Protein AF-A0A2V6M692-F1 (afdb_monomer_lite)

Foldseek 3Di:
DDQDEAEDEDEQQEPDDDPVNVVSVVVSVVVCVVRNGYYDYHYPPLDDDQVRHWDWDQDPPPRDIDTDGDDDPDPVCNVPSD

pLDDT: mean 82.93, std 15.68, range [36.47, 98.5]

Secondary structure (DSSP, 8-state):
-PP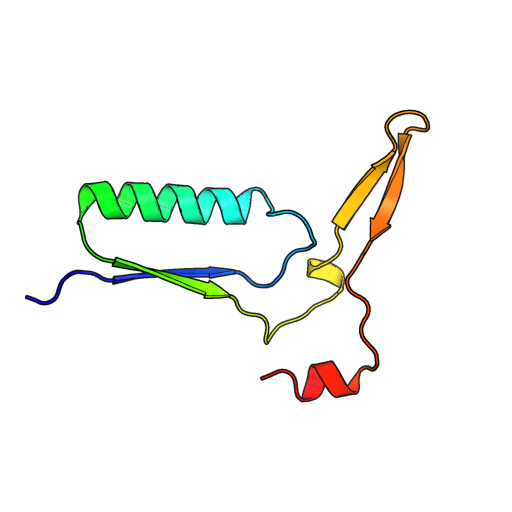PEEEEEE----SS--HHHHHHHHHHHHHHHHH--EEEEEE-TT---TTTSPEEEE-TTT--EEEE----S-SHHHHS--

Structure (mmCIF, N/CA/C/O backbone):
data_AF-A0A2V6M692-F1
#
_entry.id   AF-A0A2V6M692-F1
#
loop_
_atom_site.group_PDB
_atom_site.id
_atom_site.type_symbol
_atom_site.label_atom_id
_atom_site.label_alt_id
_atom_site.label_comp_id
_atom_site.label_asym_id
_atom_site.label_entity_id
_atom_site.label_seq_id
_atom_site.pdbx_PDB_ins_code
_atom_site.Cartn_x
_atom_site.Cartn_y
_atom_site.Cartn_z
_atom_site.occupancy
_atom_site.B_iso_or_equiv
_atom_site.auth_seq_id
_atom_site.auth_comp_id
_atom_site.auth_asym_id
_atom_site.auth_atom_id
_atom_site.pdbx_PDB_model_num
ATOM 1 N N . MET A 1 1 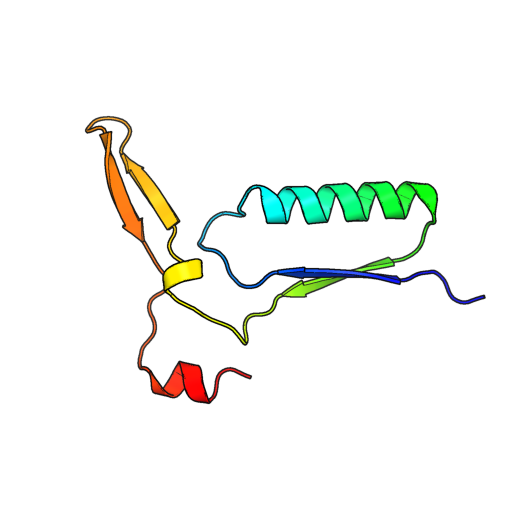? 15.983 -0.141 -26.062 1.00 67.81 1 MET A N 1
ATOM 2 C CA . MET A 1 1 ? 16.081 -0.206 -24.586 1.00 67.81 1 MET A CA 1
ATOM 3 C C . MET A 1 1 ? 14.753 -0.716 -24.060 1.00 67.81 1 MET A C 1
ATOM 5 O O . MET A 1 1 ? 13.743 -0.425 -24.690 1.00 67.81 1 MET A O 1
ATOM 9 N N . ALA A 1 2 ? 14.746 -1.511 -22.989 1.00 85.94 2 ALA A N 1
ATOM 10 C CA . ALA A 1 2 ? 13.492 -1.927 -22.359 1.00 85.94 2 ALA A CA 1
ATOM 11 C C . ALA A 1 2 ? 12.775 -0.702 -21.766 1.00 85.94 2 ALA A C 1
ATOM 13 O O . ALA A 1 2 ? 13.442 0.243 -21.337 1.00 85.94 2 ALA A O 1
ATOM 14 N N . ALA A 1 3 ? 11.440 -0.702 -21.774 1.00 91.50 3 ALA A N 1
ATOM 15 C CA . ALA A 1 3 ? 10.664 0.343 -21.115 1.00 91.50 3 ALA A CA 1
ATOM 16 C C . ALA A 1 3 ? 10.951 0.334 -19.596 1.00 91.50 3 ALA A C 1
ATOM 18 O O . ALA A 1 3 ? 11.156 -0.746 -19.034 1.00 91.50 3 ALA A O 1
ATOM 19 N N . PRO A 1 4 ? 11.002 1.500 -18.926 1.00 96.00 4 PRO A N 1
ATOM 20 C CA . PRO A 1 4 ? 11.272 1.557 -17.494 1.00 96.00 4 PRO A CA 1
ATOM 21 C C . PRO A 1 4 ? 10.135 0.918 -16.686 1.00 96.00 4 PRO A C 1
ATOM 23 O O . PRO A 1 4 ? 8.967 0.980 -17.073 1.00 96.00 4 PRO A O 1
ATOM 26 N N . ILE A 1 5 ? 10.484 0.326 -15.543 1.00 97.19 5 ILE A N 1
ATOM 27 C CA . ILE A 1 5 ? 9.528 -0.232 -14.582 1.00 97.19 5 ILE A CA 1
ATOM 28 C C . ILE A 1 5 ? 9.559 0.619 -13.312 1.00 97.19 5 ILE A C 1
ATOM 30 O O . ILE A 1 5 ? 10.609 0.792 -12.693 1.00 97.19 5 ILE A O 1
ATOM 34 N N . ILE A 1 6 ? 8.401 1.144 -12.923 1.00 98.12 6 ILE A N 1
ATOM 35 C CA . ILE A 1 6 ? 8.202 1.957 -11.725 1.00 98.12 6 ILE A CA 1
ATOM 36 C C . ILE A 1 6 ? 7.615 1.059 -10.637 1.00 98.12 6 ILE A C 1
ATOM 38 O O . ILE A 1 6 ? 6.424 0.743 -10.636 1.00 98.12 6 ILE A O 1
ATOM 42 N N . CYS A 1 7 ? 8.470 0.650 -9.706 1.00 97.25 7 CYS A N 1
ATOM 43 C CA . CYS A 1 7 ? 8.127 -0.257 -8.618 1.00 97.25 7 CYS A CA 1
ATOM 44 C C . CYS A 1 7 ? 7.808 0.508 -7.331 1.00 97.25 7 CYS A C 1
ATOM 46 O O . CYS A 1 7 ? 8.609 1.324 -6.876 1.00 97.25 7 CYS A O 1
ATOM 48 N N . PHE A 1 8 ? 6.691 0.185 -6.681 1.00 96.31 8 PHE A N 1
ATOM 49 C CA . PHE A 1 8 ? 6.462 0.574 -5.288 1.00 96.31 8 PHE A CA 1
ATOM 50 C C . PHE A 1 8 ? 5.634 -0.475 -4.555 1.00 96.31 8 PHE A C 1
ATOM 52 O O . PHE A 1 8 ? 4.844 -1.191 -5.162 1.00 96.31 8 PHE A O 1
ATOM 59 N N . GLY A 1 9 ? 5.799 -0.550 -3.237 1.00 91.31 9 GLY A N 1
ATOM 60 C CA . GLY A 1 9 ? 5.113 -1.537 -2.414 1.00 91.31 9 GLY A CA 1
ATOM 61 C C . GLY A 1 9 ? 4.434 -0.943 -1.193 1.00 91.31 9 GLY A C 1
ATOM 62 O O . GLY A 1 9 ? 4.769 0.161 -0.733 1.00 91.31 9 GLY A O 1
ATOM 63 N N . GLN A 1 10 ? 3.458 -1.678 -0.670 1.00 87.81 10 GLN A N 1
ATOM 64 C CA . GLN A 1 10 ? 2.798 -1.351 0.584 1.00 87.81 10 GLN A CA 1
ATOM 65 C C . GLN A 1 10 ? 2.278 -2.611 1.284 1.00 87.81 10 GLN A C 1
ATOM 67 O O . GLN A 1 10 ? 1.567 -3.406 0.671 1.00 87.81 10 GLN A O 1
ATOM 72 N N . GLN A 1 11 ? 2.588 -2.747 2.576 1.00 82.50 11 GLN A N 1
ATOM 73 C CA . GLN A 1 11 ? 1.924 -3.711 3.455 1.00 82.50 11 GLN A CA 1
ATOM 74 C C . GLN A 1 11 ? 0.444 -3.335 3.639 1.00 82.50 11 GLN A C 1
ATOM 76 O O . GLN A 1 11 ? 0.105 -2.139 3.624 1.00 82.50 11 GLN A O 1
ATOM 81 N N . PRO A 1 12 ? -0.437 -4.310 3.894 1.00 79.06 12 PRO A N 1
ATOM 82 C CA . PRO A 1 12 ? -1.786 -4.067 4.380 1.00 79.06 12 PRO A CA 1
ATOM 83 C C . PRO A 1 12 ? -1.751 -3.111 5.582 1.00 79.06 12 PRO A C 1
ATOM 85 O O . PRO A 1 12 ? -1.128 -3.386 6.597 1.00 79.06 12 PRO A O 1
ATOM 88 N N . CYS A 1 13 ? -2.415 -1.960 5.480 1.00 78.31 13 CYS A N 1
ATOM 89 C CA . CYS A 1 13 ? -2.377 -0.915 6.514 1.00 78.31 13 CYS A CA 1
ATOM 90 C C . CYS A 1 13 ? -3.783 -0.513 6.979 1.00 78.31 13 CYS A C 1
ATOM 92 O O . CYS A 1 13 ? -4.066 0.650 7.275 1.00 78.31 13 CYS A O 1
ATOM 94 N N . GLY A 1 14 ? -4.678 -1.499 7.030 1.00 77.12 14 GLY A N 1
ATOM 95 C CA . GLY A 1 14 ? -6.079 -1.346 7.403 1.00 77.12 14 GLY A CA 1
ATOM 96 C C . GLY A 1 14 ? -7.040 -1.444 6.229 1.00 77.12 14 GLY A C 1
ATOM 97 O O . GLY A 1 14 ? -6.642 -1.711 5.100 1.00 77.12 14 GLY A O 1
ATOM 98 N N . PHE A 1 15 ? -8.328 -1.262 6.515 1.00 78.00 15 PHE A N 1
ATOM 99 C CA . PHE A 1 15 ? -9.403 -1.391 5.531 1.00 78.00 15 PHE A CA 1
ATOM 100 C C . PHE A 1 15 ? -9.407 -0.252 4.514 1.00 78.00 15 PHE A C 1
ATOM 102 O O . PHE A 1 15 ? -9.824 -0.442 3.375 1.00 78.00 15 PHE A O 1
ATOM 109 N N . PHE A 1 16 ? -8.952 0.933 4.927 1.00 81.44 16 PHE A N 1
ATOM 110 C CA . PHE A 1 16 ? -8.914 2.115 4.078 1.00 81.44 16 PHE A CA 1
ATOM 111 C C . PHE A 1 16 ? -7.475 2.499 3.742 1.00 81.44 16 PHE A C 1
ATOM 113 O O . PHE A 1 16 ? -6.617 2.482 4.633 1.00 81.44 16 PHE A O 1
ATOM 120 N N . PRO A 1 17 ? -7.207 2.901 2.487 1.00 78.19 17 PRO A N 1
ATOM 121 C CA . PRO A 1 17 ? -5.883 3.334 2.080 1.00 78.19 17 PRO A CA 1
ATOM 122 C C . PRO A 1 17 ? -5.450 4.536 2.917 1.00 78.19 17 PRO A C 1
ATOM 124 O O . PRO A 1 17 ? -6.116 5.572 2.978 1.00 78.19 17 PRO A O 1
ATOM 127 N N . LYS A 1 18 ? -4.303 4.399 3.580 1.00 84.88 18 LYS A N 1
ATOM 128 C CA . LYS A 1 18 ? -3.686 5.498 4.318 1.00 84.88 18 LYS A CA 1
ATOM 129 C C . LYS A 1 18 ? -3.158 6.544 3.333 1.00 84.88 18 LYS A C 1
ATOM 131 O O . LYS A 1 18 ? -2.822 6.242 2.188 1.00 84.88 18 LYS A O 1
ATOM 136 N N . ARG A 1 19 ? -3.009 7.784 3.807 1.00 89.44 19 ARG A N 1
ATOM 137 C CA . ARG A 1 19 ? -2.542 8.924 2.992 1.00 89.44 19 ARG A CA 1
ATOM 138 C C . ARG A 1 19 ? -1.209 8.654 2.284 1.00 89.44 19 ARG A C 1
ATOM 140 O O . ARG A 1 19 ? -1.025 9.113 1.164 1.00 89.44 19 ARG A O 1
ATOM 147 N N . PHE A 1 20 ? -0.310 7.888 2.901 1.00 89.56 20 PHE A N 1
ATOM 148 C CA . PHE A 1 20 ? 0.972 7.527 2.292 1.00 89.56 20 PHE A CA 1
ATOM 149 C C . PHE A 1 20 ? 0.830 6.559 1.108 1.00 89.56 20 PHE A C 1
ATOM 151 O O . PHE A 1 20 ? 1.591 6.674 0.155 1.00 89.56 20 PHE A O 1
ATOM 158 N N . LEU A 1 21 ? -0.144 5.637 1.121 1.00 90.69 21 LEU A N 1
ATOM 159 C CA . LEU A 1 21 ? -0.383 4.727 -0.005 1.00 90.69 21 LEU A CA 1
ATOM 160 C C . LEU A 1 21 ? -0.889 5.526 -1.204 1.00 90.69 21 LEU A C 1
ATOM 162 O O . LEU A 1 21 ? -0.387 5.372 -2.313 1.00 90.69 21 LEU A O 1
ATOM 166 N N . TYR A 1 22 ? -1.824 6.445 -0.957 1.00 92.38 22 TYR A N 1
ATOM 167 C CA . TYR A 1 22 ? -2.280 7.377 -1.981 1.00 92.38 22 TYR A CA 1
ATOM 168 C C . TYR A 1 22 ? -1.123 8.215 -2.543 1.00 92.38 22 TYR A C 1
ATOM 170 O O . TYR A 1 22 ? -0.976 8.308 -3.757 1.00 92.38 22 TYR A O 1
ATOM 178 N N . ALA A 1 23 ? -0.262 8.760 -1.677 1.00 96.06 23 ALA A N 1
ATOM 179 C CA . ALA A 1 23 ? 0.906 9.525 -2.110 1.00 96.06 23 ALA A CA 1
ATOM 180 C C . ALA A 1 23 ? 1.839 8.698 -3.012 1.00 96.06 23 ALA A C 1
ATOM 182 O O . ALA A 1 23 ? 2.211 9.176 -4.076 1.00 96.06 23 ALA A O 1
ATOM 183 N N . LYS A 1 24 ? 2.137 7.439 -2.655 1.00 95.94 24 LYS A N 1
ATOM 184 C CA . LYS A 1 24 ? 2.935 6.528 -3.496 1.00 95.94 24 LYS A CA 1
ATOM 185 C C . LYS A 1 24 ? 2.317 6.330 -4.883 1.00 95.94 24 LYS A C 1
ATOM 187 O O . LYS A 1 24 ? 3.030 6.408 -5.878 1.00 95.94 24 LYS A O 1
ATOM 192 N N . ILE A 1 25 ? 0.998 6.126 -4.954 1.00 96.00 25 ILE A N 1
ATOM 193 C CA . ILE A 1 25 ? 0.276 5.973 -6.227 1.00 96.00 25 ILE A CA 1
ATOM 194 C C . ILE A 1 25 ? 0.383 7.250 -7.066 1.00 96.00 25 ILE A C 1
ATOM 196 O O . ILE A 1 25 ? 0.693 7.176 -8.254 1.00 96.00 25 ILE A O 1
ATOM 200 N N . VAL A 1 26 ? 0.145 8.417 -6.460 1.00 98.00 26 VAL A N 1
ATOM 201 C CA . VAL A 1 26 ? 0.238 9.712 -7.152 1.00 98.00 26 VAL A CA 1
ATOM 202 C C . VAL A 1 26 ? 1.653 9.938 -7.680 1.00 98.00 26 VAL A C 1
ATOM 204 O O . VAL A 1 26 ? 1.809 10.244 -8.858 1.00 98.00 26 VAL A O 1
ATOM 207 N N . THR A 1 27 ? 2.677 9.715 -6.857 1.00 98.19 27 THR A N 1
ATOM 208 C CA . THR A 1 27 ? 4.080 9.864 -7.259 1.00 98.19 27 THR A CA 1
ATOM 209 C C . THR A 1 27 ? 4.461 8.894 -8.374 1.00 98.19 27 THR A C 1
ATOM 211 O O . THR A 1 27 ? 5.090 9.307 -9.342 1.00 98.19 27 THR A O 1
ATOM 214 N N . ALA A 1 28 ? 4.039 7.627 -8.305 1.00 98.12 28 ALA A N 1
ATOM 215 C CA . ALA A 1 28 ? 4.304 6.657 -9.367 1.00 98.12 28 ALA A CA 1
ATOM 216 C C . ALA A 1 28 ? 3.660 7.074 -10.700 1.00 98.12 28 ALA A C 1
ATOM 218 O O . ALA A 1 28 ? 4.264 6.915 -11.757 1.00 98.12 28 ALA A O 1
ATOM 219 N N . ARG A 1 29 ? 2.451 7.649 -10.657 1.00 98.31 29 ARG A N 1
ATOM 220 C CA . ARG A 1 29 ? 1.758 8.171 -11.845 1.00 98.31 29 ARG A CA 1
ATOM 221 C C . ARG A 1 29 ? 2.423 9.420 -12.413 1.00 98.31 29 ARG A C 1
ATOM 223 O O . ARG A 1 29 ? 2.536 9.518 -13.628 1.00 98.31 29 ARG A O 1
ATOM 230 N N . GLN A 1 30 ? 2.868 10.340 -11.561 1.00 98.50 30 GLN A N 1
ATOM 231 C CA . GLN A 1 30 ? 3.634 11.518 -11.984 1.00 98.50 30 GLN A CA 1
ATOM 232 C C . GLN A 1 30 ? 4.937 11.094 -12.663 1.00 98.50 30 GLN A C 1
ATOM 234 O O . GLN A 1 30 ? 5.195 11.489 -13.794 1.00 98.50 30 GLN A O 1
ATOM 239 N N . LEU A 1 31 ? 5.688 10.184 -12.038 1.00 98.12 31 LEU A N 1
ATOM 240 C CA . LEU A 1 31 ? 6.913 9.644 -12.617 1.00 98.12 31 LEU A CA 1
ATOM 241 C C . LEU A 1 31 ? 6.645 8.945 -13.960 1.00 98.12 31 LEU A C 1
ATOM 243 O O . LEU A 1 31 ? 7.360 9.180 -14.926 1.00 98.12 31 LEU A O 1
ATOM 247 N N . GLN A 1 32 ? 5.571 8.156 -14.070 1.00 98.06 32 GLN A N 1
ATOM 248 C CA . GLN A 1 32 ? 5.176 7.521 -15.334 1.00 98.06 32 GLN A CA 1
ATOM 249 C C . GLN A 1 32 ? 4.890 8.544 -16.445 1.00 98.06 32 GLN A C 1
ATOM 251 O O . GLN A 1 32 ? 5.190 8.273 -17.605 1.00 98.06 32 GLN A O 1
ATOM 256 N N . GLN A 1 33 ? 4.321 9.708 -16.121 1.00 98.19 33 GLN A N 1
ATOM 257 C CA . GLN A 1 33 ? 4.103 10.779 -17.101 1.00 98.19 33 GLN A CA 1
ATOM 258 C C . GLN A 1 33 ? 5.420 11.406 -17.577 1.00 98.19 33 GLN A C 1
ATOM 260 O O . GLN A 1 33 ? 5.502 11.825 -18.729 1.00 98.19 33 GLN A O 1
ATOM 265 N N . GLU A 1 34 ? 6.439 11.453 -16.718 1.00 97.81 34 GLU A N 1
ATOM 266 C CA . GLU A 1 34 ? 7.747 12.039 -17.029 1.00 97.81 34 GLU A CA 1
ATOM 267 C C . GLU A 1 34 ? 8.651 11.096 -17.833 1.00 97.81 34 GLU A C 1
ATOM 269 O O . GLU A 1 34 ? 9.286 11.527 -18.795 1.00 97.81 34 GLU A O 1
ATOM 274 N N . ILE A 1 35 ? 8.719 9.814 -17.452 1.00 96.94 35 ILE A N 1
ATOM 275 C CA . ILE A 1 35 ? 9.693 8.856 -18.012 1.00 96.94 35 ILE A CA 1
ATOM 276 C C . ILE A 1 35 ? 9.062 7.711 -18.820 1.00 96.94 35 ILE A C 1
ATOM 278 O O . ILE A 1 35 ? 9.782 6.888 -19.387 1.00 96.94 35 ILE A O 1
ATOM 282 N N . GLY A 1 36 ? 7.729 7.645 -18.898 1.00 96.06 36 GLY A N 1
ATOM 283 C CA . GLY A 1 36 ? 7.005 6.529 -19.508 1.00 96.06 36 GLY A CA 1
ATOM 284 C C . GLY A 1 36 ? 7.108 5.233 -18.693 1.00 96.06 36 GLY A C 1
ATOM 285 O O . GLY A 1 36 ? 7.458 5.238 -17.515 1.00 96.06 36 GLY A O 1
ATOM 286 N N . GLY A 1 37 ? 6.800 4.101 -19.331 1.00 96.19 37 GLY A N 1
ATOM 287 C CA . GLY A 1 37 ? 6.962 2.772 -18.733 1.00 96.19 37 GLY A CA 1
ATOM 288 C C . GLY A 1 37 ? 5.754 2.238 -17.962 1.00 96.19 37 GLY A C 1
ATOM 289 O O . GLY A 1 37 ? 4.643 2.773 -18.036 1.00 96.19 37 GLY A O 1
ATOM 290 N N . GLU A 1 38 ? 5.974 1.143 -17.238 1.00 97.88 38 GLU A N 1
ATOM 291 C CA . GLU A 1 38 ? 4.931 0.392 -16.532 1.00 97.88 38 GLU A CA 1
ATOM 292 C C . GLU A 1 38 ? 5.046 0.555 -15.019 1.00 97.88 38 GLU A C 1
ATOM 294 O O . GLU A 1 38 ? 6.138 0.559 -14.456 1.00 97.88 38 GLU A O 1
ATOM 299 N N . ILE A 1 39 ? 3.901 0.669 -14.348 1.00 98.12 39 ILE A N 1
ATOM 300 C CA . ILE A 1 39 ? 3.840 0.722 -12.889 1.00 98.12 39 ILE A CA 1
ATOM 301 C C . ILE A 1 39 ? 3.551 -0.679 -12.359 1.00 98.12 39 ILE A C 1
ATOM 303 O O . ILE A 1 39 ? 2.533 -1.274 -12.714 1.00 98.12 39 ILE A O 1
ATOM 307 N N . VAL A 1 40 ? 4.395 -1.151 -11.445 1.00 97.75 40 VAL A N 1
ATOM 308 C CA . VAL A 1 40 ? 4.213 -2.412 -10.723 1.00 97.75 40 VAL A CA 1
ATOM 309 C C . VAL A 1 40 ? 4.029 -2.110 -9.239 1.00 97.75 40 VAL A C 1
ATOM 311 O O . VAL A 1 40 ? 4.907 -1.547 -8.580 1.00 97.75 40 VAL A O 1
ATOM 314 N N . PHE A 1 41 ? 2.859 -2.479 -8.719 1.00 95.19 41 PHE A N 1
ATOM 315 C CA . PHE A 1 41 ? 2.522 -2.350 -7.307 1.00 95.19 41 PHE A CA 1
ATOM 316 C C . PHE A 1 41 ? 2.694 -3.691 -6.588 1.00 95.19 41 PHE A C 1
ATOM 318 O O . PHE A 1 41 ? 2.046 -4.673 -6.944 1.00 95.19 41 PHE A O 1
ATOM 325 N N . PHE A 1 42 ? 3.527 -3.705 -5.548 1.00 92.31 42 PHE A N 1
ATOM 326 C CA . PHE A 1 42 ? 3.743 -4.858 -4.678 1.00 92.31 42 PHE A CA 1
ATOM 327 C C . PHE A 1 42 ? 2.861 -4.746 -3.433 1.00 92.31 42 PHE A C 1
ATOM 329 O O . PHE A 1 42 ? 3.082 -3.907 -2.554 1.00 92.31 42 PHE A O 1
ATOM 336 N N . PHE A 1 43 ? 1.847 -5.600 -3.354 1.00 85.56 43 PHE A N 1
ATOM 337 C CA . PHE A 1 43 ? 1.060 -5.756 -2.140 1.00 85.56 43 PHE A CA 1
ATOM 338 C C . PHE A 1 43 ? 1.767 -6.760 -1.223 1.00 85.56 43 PHE A C 1
ATOM 340 O O . PHE A 1 43 ? 1.822 -7.939 -1.545 1.00 85.56 43 PHE A O 1
ATOM 347 N N . HIS A 1 44 ? 2.360 -6.278 -0.128 1.00 81.81 44 HIS A N 1
ATOM 348 C CA . HIS A 1 44 ? 3.155 -7.101 0.795 1.00 81.81 44 HIS A CA 1
ATOM 349 C C . HIS A 1 44 ? 2.265 -7.727 1.876 1.00 81.81 44 HIS A C 1
ATOM 351 O O . HIS A 1 44 ? 2.314 -7.317 3.033 1.00 81.81 44 HIS A O 1
ATOM 357 N N . ASP A 1 45 ? 1.405 -8.667 1.489 1.00 73.62 45 ASP A N 1
ATOM 358 C CA . ASP A 1 45 ? 0.494 -9.393 2.388 1.00 73.62 45 ASP A CA 1
ATOM 359 C C . ASP A 1 45 ? 1.186 -10.440 3.273 1.00 73.62 45 ASP A C 1
ATOM 361 O O . ASP A 1 45 ? 0.610 -10.893 4.260 1.00 73.62 45 ASP A O 1
ATOM 365 N N . SER A 1 46 ? 2.446 -10.746 2.977 1.00 69.62 46 SER A N 1
ATOM 366 C CA . SER A 1 46 ? 3.350 -11.522 3.825 1.00 69.62 46 SER A CA 1
ATOM 367 C C . SER A 1 46 ? 3.485 -10.963 5.239 1.00 69.62 46 SER A C 1
ATOM 369 O O . SER A 1 46 ? 3.526 -11.687 6.234 1.00 69.62 46 SER A O 1
ATOM 371 N N . ASP A 1 47 ? 3.550 -9.637 5.337 1.00 63.09 47 ASP A N 1
ATOM 372 C CA . ASP A 1 47 ? 3.891 -8.927 6.556 1.00 63.09 47 ASP A CA 1
ATOM 373 C C . ASP A 1 47 ? 2.636 -8.279 7.146 1.00 63.09 47 ASP A C 1
ATOM 375 O O . ASP A 1 47 ? 2.249 -7.146 6.845 1.00 63.09 47 ASP A O 1
ATOM 379 N N . HIS A 1 48 ? 1.946 -9.073 7.962 1.00 63.75 48 HIS A N 1
ATOM 380 C CA . HIS A 1 48 ? 0.733 -8.679 8.663 1.00 63.75 48 HIS A CA 1
ATOM 381 C C . HIS A 1 48 ? 1.030 -8.371 10.135 1.00 63.75 48 HIS A C 1
ATOM 383 O O . HIS A 1 48 ? 0.752 -9.174 11.035 1.00 63.75 48 HIS A O 1
ATOM 389 N N . ASP A 1 49 ? 1.532 -7.169 10.425 1.00 71.88 49 ASP A N 1
ATOM 390 C CA . ASP A 1 49 ? 1.495 -6.649 11.790 1.00 71.88 49 ASP A CA 1
ATOM 391 C C . ASP A 1 49 ? 0.092 -6.082 12.101 1.00 71.88 49 ASP A C 1
ATOM 393 O O . ASP A 1 49 ? -0.298 -5.041 11.566 1.00 71.88 49 ASP A O 1
ATOM 397 N N . PRO A 1 50 ? -0.695 -6.703 13.006 1.00 67.00 50 PRO A N 1
ATOM 398 C CA . PRO A 1 50 ? -2.005 -6.204 13.386 1.00 67.00 50 PRO A CA 1
ATOM 399 C C . PRO A 1 50 ? -1.951 -4.800 13.989 1.00 67.00 50 PRO A C 1
ATOM 401 O O . PRO A 1 50 ? -2.962 -4.109 13.983 1.00 67.00 50 PRO A O 1
ATOM 404 N N . ARG A 1 51 ? -0.802 -4.347 14.501 1.00 69.88 51 ARG A N 1
ATOM 405 C CA . ARG A 1 51 ? -0.620 -2.963 14.960 1.00 69.88 51 ARG A CA 1
ATOM 406 C C . ARG A 1 51 ? -0.661 -1.975 13.792 1.00 69.88 51 ARG A C 1
ATOM 408 O O . ARG A 1 51 ? -1.161 -0.865 13.960 1.00 69.88 51 ARG A O 1
ATOM 415 N N . GLU A 1 52 ? -0.203 -2.399 12.619 1.00 70.94 52 GLU A N 1
ATOM 416 C CA . GLU A 1 52 ? -0.132 -1.607 11.389 1.00 70.94 52 GLU A CA 1
ATOM 417 C C . GLU A 1 52 ? -1.425 -1.702 10.564 1.00 70.94 52 GLU A C 1
ATOM 419 O O . GLU A 1 52 ? -1.811 -0.741 9.893 1.00 70.94 52 GLU A O 1
ATOM 424 N N . THR A 1 53 ? -2.165 -2.812 10.683 1.00 74.81 53 THR A N 1
ATOM 425 C CA . THR A 1 53 ? -3.447 -3.021 9.990 1.00 74.81 53 THR A CA 1
ATOM 426 C C . THR A 1 53 ? -4.672 -2.477 10.742 1.00 74.81 53 THR A C 1
ATOM 428 O O . THR A 1 53 ? -5.792 -2.564 10.235 1.00 74.81 53 THR A O 1
ATOM 431 N N . ILE A 1 54 ? -4.530 -1.895 11.942 1.00 83.56 54 ILE A N 1
ATOM 432 C CA . ILE A 1 54 ? -5.677 -1.298 12.651 1.00 83.56 54 ILE A CA 1
ATOM 433 C C . ILE A 1 54 ? -6.211 -0.078 11.891 1.00 83.56 54 ILE A C 1
ATOM 435 O O . ILE A 1 54 ? -5.511 0.897 11.589 1.00 83.56 54 ILE A O 1
ATOM 439 N N . THR A 1 55 ? -7.521 -0.093 11.662 1.00 85.31 55 THR A N 1
ATOM 440 C CA . THR A 1 55 ? -8.274 1.073 11.200 1.00 85.31 55 THR A CA 1
ATOM 441 C C . THR A 1 55 ? -9.056 1.655 12.366 1.00 85.31 55 THR A C 1
ATOM 443 O O . THR A 1 55 ? -9.794 0.943 13.045 1.00 85.31 55 THR A O 1
ATOM 446 N N . ILE A 1 56 ? -8.883 2.953 12.607 1.00 87.31 56 ILE A N 1
ATOM 447 C CA . ILE A 1 56 ? -9.647 3.693 13.613 1.00 87.31 56 ILE A CA 1
ATOM 448 C C . ILE A 1 56 ? -10.820 4.353 12.894 1.00 87.31 56 ILE A C 1
ATOM 450 O O . ILE A 1 56 ? -10.618 5.154 11.982 1.00 87.31 56 ILE A O 1
ATOM 454 N N . LEU A 1 57 ? -12.038 3.994 13.288 1.00 89.12 57 LEU A N 1
ATOM 455 C CA . LEU A 1 57 ? -13.275 4.593 12.801 1.00 89.12 57 LEU A CA 1
ATOM 456 C C . LEU A 1 57 ? -13.845 5.487 13.890 1.00 89.12 57 LEU A C 1
ATOM 458 O O . LEU A 1 57 ? -13.996 5.051 15.027 1.00 89.12 57 LEU A O 1
ATOM 462 N N . ARG A 1 58 ? -14.184 6.726 13.545 1.00 92.62 58 ARG A N 1
ATOM 463 C CA . ARG A 1 58 ? -14.825 7.655 14.472 1.00 92.62 58 ARG A CA 1
ATOM 464 C C . ARG A 1 58 ? -16.318 7.712 14.189 1.00 92.62 58 ARG A C 1
ATOM 466 O O . ARG A 1 58 ? -16.731 8.112 13.102 1.00 92.62 58 ARG A O 1
ATOM 473 N N . GLU A 1 59 ? -17.122 7.321 15.168 1.00 93.75 59 GLU A N 1
ATOM 474 C CA . GLU A 1 59 ? -18.572 7.450 15.112 1.00 93.75 59 GLU A CA 1
ATOM 475 C C . GLU A 1 59 ? -18.947 8.937 15.131 1.00 93.75 59 GLU A C 1
ATOM 477 O O . GLU A 1 59 ? -18.577 9.680 16.040 1.00 93.75 59 GLU A O 1
ATOM 482 N N . ARG A 1 60 ? -19.684 9.393 14.112 1.00 92.88 60 ARG A N 1
ATOM 483 C CA . ARG A 1 60 ? -19.957 10.823 13.908 1.00 92.88 60 ARG A CA 1
ATOM 484 C C . ARG A 1 60 ? -20.833 11.438 15.005 1.00 92.88 60 ARG A C 1
ATOM 486 O O . ARG A 1 60 ? -20.626 12.595 15.346 1.00 92.88 60 ARG A O 1
ATOM 493 N N . HIS A 1 61 ? -21.805 10.687 15.524 1.00 93.56 61 HIS A N 1
ATOM 494 C CA . HIS A 1 61 ? -22.792 11.199 16.482 1.00 93.56 61 HIS A CA 1
ATOM 495 C C . HIS A 1 61 ? -22.281 11.209 17.924 1.00 93.56 61 HIS A C 1
ATOM 497 O O . HIS A 1 61 ? -22.486 12.187 18.633 1.00 93.56 61 HIS A O 1
ATOM 503 N N . SER A 1 62 ? -21.602 10.144 18.351 1.00 94.50 62 SER A N 1
ATOM 504 C CA . SER A 1 62 ? -21.077 10.018 19.717 1.00 94.50 62 SER A CA 1
ATOM 505 C C . SER A 1 62 ? -19.640 10.532 19.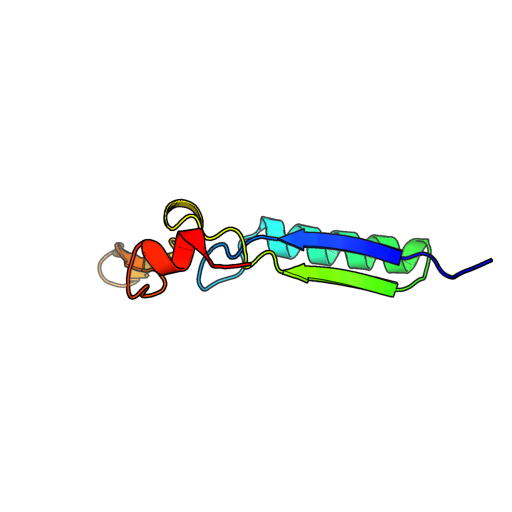858 1.00 94.50 62 SER A C 1
ATOM 507 O O . SER A 1 62 ? -19.163 10.756 20.967 1.00 94.50 62 SER A O 1
ATOM 509 N N . GLY A 1 63 ? -18.916 10.667 18.742 1.00 93.25 63 GLY A N 1
ATOM 510 C CA . GLY A 1 63 ? -17.481 10.935 18.732 1.00 93.25 63 GLY A CA 1
ATOM 511 C C . GLY A 1 63 ? -16.616 9.738 19.138 1.00 93.25 63 GLY A C 1
ATOM 512 O O . GLY A 1 63 ? -15.395 9.888 19.160 1.00 93.25 63 GLY A O 1
ATOM 513 N N . ARG A 1 64 ? -17.208 8.574 19.440 1.00 94.31 64 ARG A N 1
ATOM 514 C CA . ARG A 1 64 ? -16.488 7.388 19.913 1.00 94.31 64 ARG A CA 1
ATOM 515 C C . ARG A 1 64 ? -15.604 6.796 18.822 1.00 94.31 64 ARG A C 1
ATOM 517 O O . ARG A 1 64 ? -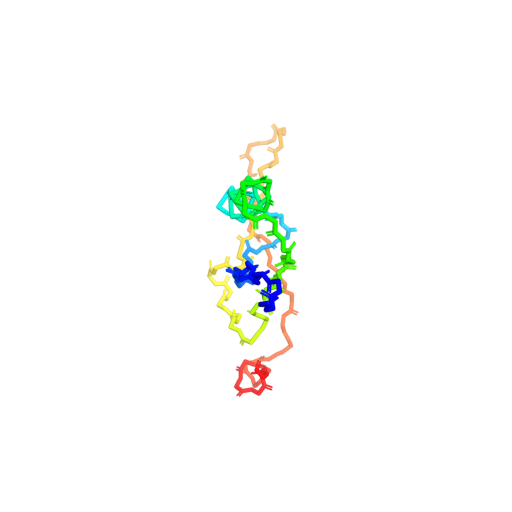16.004 6.688 17.665 1.00 94.31 64 ARG A O 1
ATOM 524 N N . GLU A 1 65 ? -14.413 6.361 19.211 1.00 94.69 65 GLU A N 1
ATOM 525 C CA . GLU A 1 65 ? -13.496 5.657 18.322 1.00 94.69 65 GLU A CA 1
ATOM 526 C C . GLU A 1 65 ? -13.656 4.139 18.421 1.00 94.69 65 GLU A C 1
ATOM 528 O O . GLU A 1 65 ? -13.790 3.560 19.499 1.00 94.69 65 GLU A O 1
ATOM 533 N N . HIS A 1 66 ? -13.596 3.491 17.265 1.00 89.62 66 HIS A N 1
ATOM 534 C CA . HIS A 1 66 ? -13.665 2.054 17.088 1.00 89.62 66 HIS A CA 1
ATOM 535 C C . HIS A 1 66 ? -12.393 1.577 16.405 1.00 89.62 66 HIS A C 1
ATOM 537 O O . HIS A 1 66 ? -12.064 2.022 15.306 1.00 89.62 66 HIS A O 1
ATOM 543 N N . ARG A 1 67 ? -11.679 0.650 17.042 1.00 87.19 67 ARG A N 1
ATOM 544 C CA . ARG A 1 67 ? -10.502 0.002 16.457 1.00 87.19 67 ARG A CA 1
ATOM 545 C C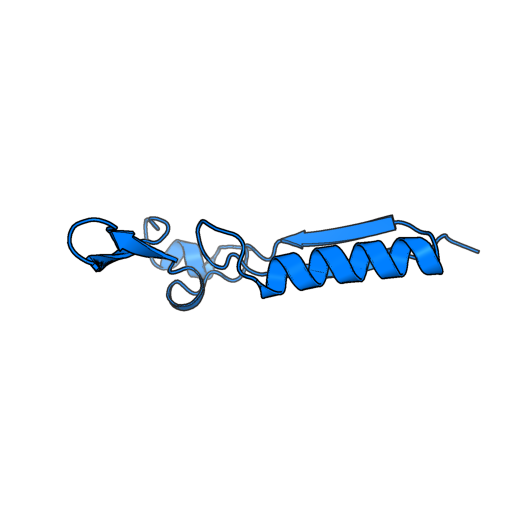 . ARG A 1 67 ? -10.966 -1.282 15.792 1.00 87.19 67 ARG A C 1
ATOM 547 O O . ARG A 1 67 ? -11.394 -2.205 16.477 1.00 87.19 67 ARG A O 1
ATOM 554 N N . VAL A 1 68 ? -10.907 -1.322 14.470 1.00 85.44 68 VAL A N 1
ATOM 555 C CA . VAL A 1 68 ? -11.285 -2.494 13.680 1.00 85.44 68 VAL A CA 1
ATOM 556 C C . VAL A 1 68 ? -10.052 -3.059 12.986 1.00 85.44 68 VAL A C 1
ATOM 558 O O . VAL A 1 68 ? -9.158 -2.317 12.572 1.00 85.44 68 VAL A O 1
ATOM 561 N N . ASN A 1 69 ? -9.994 -4.382 12.882 1.00 80.31 69 ASN A N 1
ATOM 562 C CA . ASN A 1 69 ? -8.903 -5.094 12.232 1.00 80.31 69 ASN A CA 1
ATOM 563 C C . ASN A 1 69 ? -9.435 -6.345 11.523 1.00 80.31 69 ASN A C 1
ATOM 565 O O . ASN A 1 69 ? -10.555 -6.784 11.792 1.00 80.31 69 ASN A O 1
ATOM 569 N N . PHE A 1 70 ? -8.635 -6.915 10.628 1.00 74.44 70 PHE A N 1
ATOM 570 C CA . PHE A 1 70 ? -8.918 -8.202 10.011 1.00 74.44 70 PHE A CA 1
ATOM 571 C C . PHE A 1 70 ? -8.949 -9.307 11.073 1.00 74.44 70 PHE A C 1
ATOM 573 O O . PHE A 1 70 ? -8.179 -9.298 12.037 1.00 74.44 70 PHE A O 1
ATOM 580 N N . ARG A 1 71 ? -9.869 -10.261 10.907 1.00 71.38 71 ARG A N 1
ATOM 581 C CA . ARG A 1 71 ? -9.956 -11.436 11.774 1.00 71.38 71 ARG A CA 1
ATOM 582 C C . ARG A 1 71 ? -8.930 -12.464 11.305 1.00 71.38 71 ARG A C 1
ATOM 584 O O . ARG A 1 71 ? -9.033 -12.946 10.184 1.00 71.38 71 ARG A O 1
ATOM 591 N N . PHE A 1 72 ? -8.005 -12.834 12.183 1.00 66.44 72 PHE A N 1
ATOM 592 C CA . PHE A 1 72 ? -7.063 -13.932 11.960 1.00 66.44 72 PHE A CA 1
ATOM 593 C C . PHE A 1 72 ? -7.450 -15.122 12.838 1.00 66.44 72 PHE A C 1
ATOM 595 O O . PHE A 1 72 ? -7.920 -14.929 13.962 1.00 66.44 72 PHE A O 1
ATOM 602 N N . LEU A 1 73 ? -7.309 -16.346 12.321 1.00 61.25 73 LEU A N 1
ATOM 603 C CA . LEU A 1 73 ? -7.764 -17.548 13.026 1.00 61.25 73 LEU A CA 1
ATOM 604 C C . LEU A 1 73 ? -6.748 -18.034 14.067 1.00 61.25 73 LEU A C 1
ATOM 606 O O . LEU A 1 73 ? -7.165 -18.565 15.092 1.00 61.25 73 LEU A O 1
ATOM 610 N N . ASN A 1 74 ? -5.443 -17.842 13.851 1.00 56.62 74 ASN A N 1
ATOM 611 C CA . ASN A 1 74 ? -4.400 -18.164 14.831 1.00 56.62 74 ASN A CA 1
ATOM 612 C C . ASN A 1 74 ? -3.061 -17.470 14.507 1.00 56.62 74 ASN A C 1
ATOM 614 O O . ASN A 1 74 ? -2.870 -16.915 13.428 1.00 56.62 74 ASN A O 1
ATOM 618 N N . SER A 1 75 ? -2.124 -17.511 15.458 1.00 56.09 75 SER A N 1
ATOM 619 C CA . SER A 1 75 ? -0.742 -17.034 15.299 1.00 56.09 75 SER A CA 1
ATOM 620 C C . SER A 1 75 ? 0.089 -17.876 14.325 1.00 56.09 75 SER A C 1
ATOM 622 O O . SER A 1 75 ? 1.058 -17.362 13.782 1.00 56.09 75 SER A O 1
ATOM 624 N N . ILE A 1 76 ? -0.307 -19.125 14.059 1.00 56.59 76 ILE A N 1
ATOM 625 C CA . ILE A 1 76 ? 0.354 -20.023 13.096 1.00 56.59 76 ILE A CA 1
ATOM 626 C C . ILE A 1 76 ? 0.211 -19.483 11.663 1.00 56.59 76 ILE A C 1
ATOM 628 O O . ILE A 1 76 ? 1.155 -19.538 10.885 1.00 56.59 76 ILE A O 1
ATOM 632 N N . GLN A 1 77 ? -0.922 -18.861 11.322 1.00 52.84 77 GLN A N 1
ATOM 633 C CA . GLN A 1 77 ? -1.096 -18.184 10.032 1.00 52.84 77 GLN A CA 1
ATOM 634 C C . GLN A 1 77 ? -0.094 -17.041 9.798 1.00 52.84 77 GLN A C 1
ATOM 636 O O . GLN A 1 77 ? 0.166 -16.733 8.647 1.00 52.84 77 GLN A O 1
ATOM 641 N N . LYS A 1 78 ? 0.498 -16.436 10.840 1.00 52.59 78 LYS A N 1
ATOM 64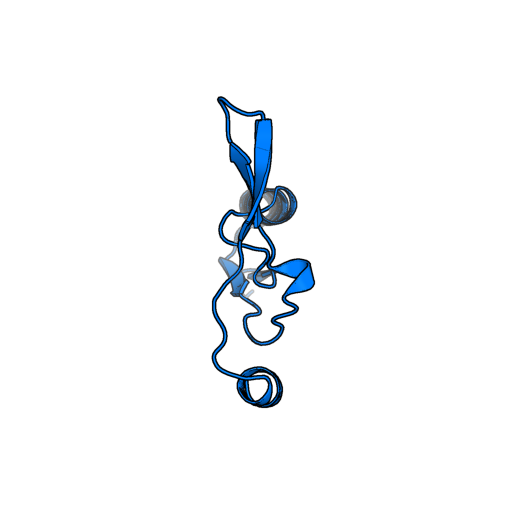2 C CA . LYS A 1 78 ? 1.579 -15.445 10.671 1.00 52.59 78 LYS A CA 1
ATOM 643 C C . LYS A 1 78 ? 2.935 -16.069 10.357 1.00 52.59 78 LYS A C 1
ATOM 645 O O . LYS A 1 78 ? 3.751 -15.418 9.727 1.00 52.59 78 LYS A O 1
ATOM 650 N N . GLU A 1 79 ? 3.194 -17.278 10.849 1.00 44.66 79 GLU A N 1
ATOM 651 C CA . GLU A 1 79 ? 4.476 -17.972 10.662 1.00 44.66 79 GLU A CA 1
ATOM 652 C C . GLU A 1 79 ? 4.610 -18.538 9.241 1.00 44.66 79 GLU A C 1
ATOM 654 O O . GLU A 1 79 ? 5.716 -18.650 8.721 1.00 44.66 79 GLU A O 1
ATOM 659 N N . PHE A 1 80 ? 3.473 -18.846 8.606 1.00 44.97 80 PHE A N 1
ATOM 660 C CA . PHE A 1 80 ? 3.397 -19.446 7.270 1.00 44.97 80 PHE A CA 1
ATOM 661 C C . PHE A 1 80 ? 2.646 -18.590 6.236 1.00 44.97 80 PHE A C 1
ATOM 663 O O . PHE A 1 80 ? 2.368 -19.083 5.141 1.00 44.97 80 PHE A O 1
ATOM 670 N N . SER A 1 81 ? 2.293 -17.339 6.557 1.00 36.47 81 SER A N 1
ATOM 671 C CA . SER A 1 81 ? 1.952 -16.361 5.515 1.00 36.47 81 SER A CA 1
ATOM 672 C C . SER A 1 81 ? 3.225 -16.142 4.683 1.00 36.47 81 SER A C 1
ATOM 674 O O . SER A 1 81 ? 4.249 -15.815 5.286 1.00 36.47 81 SER A O 1
ATOM 676 N N . PRO A 1 82 ? 3.202 -16.414 3.363 1.00 43.66 82 PRO A N 1
ATOM 677 C CA . PRO A 1 82 ? 4.384 -16.311 2.501 1.00 43.66 82 PRO A CA 1
ATOM 678 C C . PRO A 1 82 ? 4.922 -14.894 2.493 1.00 43.66 82 PRO A C 1
ATOM 680 O O . PRO A 1 82 ? 4.041 -14.019 2.463 1.00 43.66 82 PRO A O 1
#

Sequence (82 aa):
MAAPIICFGQQPCGFFPKRFLYAKIVTARQLQQEIGGEIVFFFHDSDHDPRETITILRERHSGREHRVNFRFLNSIQKEFSP

Radius of gyration: 17.01 Å; chains: 1; bounding box: 39×32×44 Å